Protein AF-A0A6N6Q6M9-F1 (afdb_monomer_lite)

Structure (mmCIF, N/CA/C/O backbone):
data_AF-A0A6N6Q6M9-F1
#
_entry.id   AF-A0A6N6Q6M9-F1
#
loop_
_atom_site.group_PDB
_atom_site.id
_atom_site.type_symbol
_atom_site.label_atom_id
_atom_site.label_alt_id
_atom_site.label_comp_id
_atom_site.label_asym_id
_atom_site.label_entity_id
_atom_site.label_seq_id
_atom_site.pdbx_PDB_ins_code
_atom_site.Cartn_x
_atom_site.Cartn_y
_atom_site.Cartn_z
_atom_site.occupancy
_atom_site.B_iso_or_equiv
_atom_site.auth_seq_id
_atom_site.auth_comp_id
_atom_site.auth_asym_id
_atom_site.auth_atom_id
_atom_site.pdbx_PDB_model_num
ATOM 1 N N . MET A 1 1 ? 82.615 -18.420 -26.745 1.00 41.25 1 MET A N 1
ATOM 2 C CA . MET A 1 1 ? 82.753 -16.991 -26.388 1.00 41.25 1 MET A CA 1
ATOM 3 C C . MET A 1 1 ? 81.428 -16.300 -26.698 1.00 41.25 1 MET A C 1
ATOM 5 O O . MET A 1 1 ? 80.968 -16.423 -27.819 1.00 41.25 1 MET A O 1
ATOM 9 N N . ARG A 1 2 ? 80.849 -15.616 -25.698 1.00 42.25 2 ARG A N 1
ATOM 10 C CA . ARG A 1 2 ? 79.727 -14.649 -25.754 1.00 42.25 2 ARG A CA 1
ATOM 11 C C . ARG A 1 2 ? 78.291 -15.149 -26.017 1.00 42.25 2 ARG A C 1
ATOM 13 O O . ARG A 1 2 ? 77.778 -15.148 -27.124 1.00 42.25 2 ARG A O 1
ATOM 20 N N . SER A 1 3 ? 77.656 -15.437 -24.880 1.00 43.91 3 SER A N 1
ATOM 21 C CA . SER A 1 3 ? 76.242 -15.242 -24.524 1.00 43.91 3 SER A CA 1
ATOM 22 C C . SER A 1 3 ? 75.628 -13.922 -25.024 1.00 43.91 3 SER A C 1
ATOM 24 O O . SER A 1 3 ? 76.350 -12.921 -25.077 1.00 43.91 3 SER A O 1
ATOM 26 N N . ARG A 1 4 ? 74.305 -13.915 -25.283 1.00 49.94 4 ARG A N 1
ATOM 27 C CA . ARG A 1 4 ? 73.362 -12.807 -24.987 1.00 49.94 4 ARG A CA 1
ATOM 28 C C . ARG A 1 4 ? 71.898 -13.186 -25.287 1.00 49.94 4 ARG A C 1
ATOM 30 O O . ARG A 1 4 ? 71.516 -13.350 -26.437 1.00 49.94 4 ARG A O 1
ATOM 37 N N . ILE A 1 5 ? 71.097 -13.275 -24.225 1.00 52.53 5 ILE A N 1
ATOM 38 C CA . ILE A 1 5 ? 69.622 -13.215 -24.223 1.00 52.53 5 ILE A CA 1
ATOM 39 C C . ILE A 1 5 ? 69.202 -11.758 -24.514 1.00 52.53 5 ILE A C 1
ATOM 41 O O . ILE A 1 5 ? 69.891 -10.844 -24.049 1.00 52.53 5 ILE A O 1
ATOM 45 N N . PRO A 1 6 ? 68.102 -11.513 -25.249 1.00 48.62 6 PRO A N 1
ATOM 46 C CA . PRO A 1 6 ? 67.066 -10.613 -24.720 1.00 48.62 6 PRO A CA 1
ATOM 47 C C . PRO A 1 6 ? 65.648 -11.129 -25.050 1.00 48.62 6 PRO A C 1
ATOM 49 O O . PRO A 1 6 ? 65.366 -11.563 -26.158 1.00 48.62 6 PRO A O 1
ATOM 52 N N . LEU A 1 7 ? 64.783 -11.299 -24.056 1.00 46.31 7 LEU A N 1
ATOM 53 C CA . LEU A 1 7 ? 63.917 -10.287 -23.432 1.00 46.31 7 LEU A CA 1
ATOM 54 C C . LEU A 1 7 ? 62.490 -10.428 -23.985 1.00 46.31 7 LEU A C 1
ATOM 56 O O . LEU A 1 7 ? 62.177 -10.050 -25.109 1.00 46.31 7 LEU A O 1
ATOM 60 N N . VAL A 1 8 ? 61.646 -11.026 -23.150 1.00 45.88 8 VAL A N 1
ATOM 61 C CA . VAL A 1 8 ? 60.196 -11.132 -23.301 1.00 45.88 8 VAL A CA 1
ATOM 62 C C . VAL A 1 8 ? 59.601 -9.722 -23.300 1.00 45.88 8 VAL A C 1
ATOM 64 O O . VAL A 1 8 ? 59.761 -8.990 -22.325 1.00 45.88 8 VAL A O 1
ATOM 67 N N . ALA A 1 9 ? 58.907 -9.346 -24.374 1.00 43.38 9 ALA A N 1
ATOM 68 C CA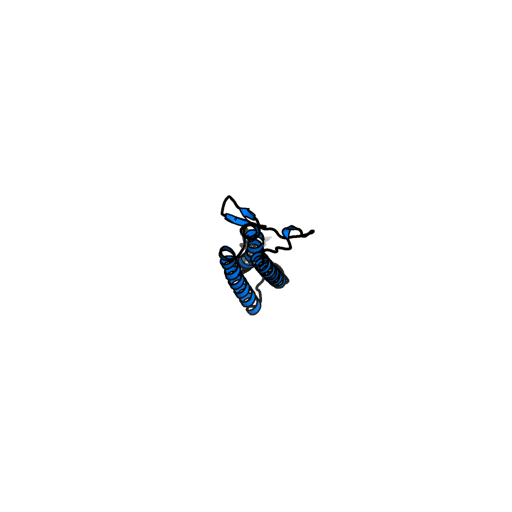 . ALA A 1 9 ? 58.038 -8.176 -24.389 1.00 43.38 9 ALA A CA 1
ATOM 69 C C . ALA A 1 9 ? 56.622 -8.627 -24.018 1.00 43.38 9 ALA A C 1
ATOM 71 O O . ALA A 1 9 ? 55.939 -9.317 -24.773 1.00 43.38 9 ALA A O 1
ATOM 72 N N . ILE A 1 10 ? 56.233 -8.277 -22.798 1.00 49.97 10 ILE A N 1
ATOM 73 C CA . ILE A 1 10 ? 54.924 -8.523 -22.204 1.00 49.97 10 ILE A CA 1
ATOM 74 C C . ILE A 1 10 ? 53.876 -7.735 -22.997 1.00 49.97 10 ILE A C 1
ATOM 76 O O . ILE A 1 10 ? 53.978 -6.517 -23.135 1.00 49.97 10 ILE A O 1
ATOM 80 N N . ALA A 1 11 ? 52.862 -8.434 -23.505 1.00 46.75 11 ALA A N 1
ATOM 81 C CA . ALA A 1 11 ? 51.667 -7.814 -24.054 1.00 46.75 11 ALA A CA 1
ATOM 82 C C . ALA A 1 11 ? 50.940 -7.055 -22.932 1.00 46.75 11 ALA A C 1
ATOM 84 O O . ALA A 1 11 ? 50.414 -7.660 -21.997 1.00 46.75 11 ALA A O 1
ATOM 85 N N . VAL A 1 12 ? 50.917 -5.724 -23.012 1.00 51.03 12 VAL A N 1
ATOM 86 C CA . VAL A 1 12 ? 50.073 -4.888 -22.155 1.00 51.03 12 VAL A CA 1
ATOM 87 C C . VAL A 1 12 ? 48.644 -5.013 -22.673 1.00 51.03 12 VAL A C 1
ATOM 89 O O . VAL A 1 12 ? 48.222 -4.294 -23.574 1.00 51.03 12 VAL A O 1
ATOM 92 N N . MET A 1 13 ? 47.902 -5.973 -22.128 1.00 47.97 13 MET A N 1
ATOM 93 C CA . MET A 1 13 ? 46.455 -6.036 -22.282 1.00 47.97 13 MET A CA 1
ATOM 94 C C . MET A 1 13 ? 45.871 -4.902 -21.437 1.00 47.97 13 MET A C 1
ATOM 96 O O . MET A 1 13 ? 45.915 -4.954 -20.209 1.00 47.97 13 MET A O 1
ATOM 100 N N . SER A 1 14 ? 45.418 -3.829 -22.090 1.00 50.06 14 SER A N 1
ATOM 101 C CA . SER A 1 14 ? 44.799 -2.677 -21.435 1.00 50.06 14 SER A CA 1
ATOM 102 C C . SER A 1 14 ? 43.642 -3.131 -20.544 1.00 50.06 14 SER A C 1
ATOM 104 O O . SER A 1 14 ? 42.581 -3.539 -21.011 1.00 50.06 14 SER A O 1
ATOM 106 N N . LEU A 1 15 ? 43.881 -3.064 -19.238 1.00 52.56 15 LEU A N 1
ATOM 107 C CA . LEU A 1 15 ? 42.939 -3.379 -18.180 1.00 52.56 15 LEU A CA 1
ATOM 108 C C . LEU A 1 15 ? 41.897 -2.252 -18.104 1.00 52.56 15 LEU A C 1
ATOM 110 O O . LEU A 1 15 ? 42.107 -1.259 -17.415 1.00 52.56 15 LEU A O 1
ATOM 114 N N . HIS A 1 16 ? 40.790 -2.371 -18.838 1.00 50.50 16 HIS A N 1
ATOM 115 C CA . HIS A 1 16 ? 39.676 -1.414 -18.755 1.00 50.50 16 HIS A CA 1
ATOM 116 C C . HIS A 1 16 ? 38.410 -2.016 -18.134 1.00 50.50 16 HIS A C 1
ATOM 118 O O . HIS A 1 16 ? 37.307 -1.642 -18.507 1.00 50.50 16 HIS A O 1
ATOM 124 N N . TRP A 1 17 ? 38.550 -2.953 -17.191 1.00 55.53 17 TRP A N 1
ATOM 125 C CA . TRP A 1 17 ? 37.419 -3.585 -16.496 1.00 55.53 17 TRP A CA 1
ATOM 126 C C . TRP A 1 17 ? 37.747 -3.882 -15.029 1.00 55.53 17 TRP A C 1
ATOM 128 O O . TRP A 1 17 ? 37.759 -5.029 -14.597 1.00 55.53 17 TRP A O 1
ATOM 138 N N . MET A 1 18 ? 38.051 -2.854 -14.233 1.00 48.94 18 MET A N 1
ATOM 139 C CA . MET A 1 18 ? 38.221 -3.056 -12.785 1.00 48.94 18 MET A CA 1
ATOM 140 C C . MET A 1 18 ? 37.835 -1.842 -11.933 1.00 48.94 18 MET A C 1
ATOM 142 O O . MET A 1 18 ? 38.476 -1.547 -10.933 1.00 48.94 18 MET A O 1
ATOM 146 N N . ALA A 1 19 ? 36.761 -1.144 -12.312 1.00 50.47 19 ALA A N 1
ATOM 147 C CA . ALA A 1 19 ? 36.198 -0.047 -11.514 1.00 50.47 19 ALA A CA 1
ATOM 148 C C . ALA A 1 19 ? 34.717 -0.245 -11.134 1.00 50.47 19 ALA A C 1
ATOM 150 O O . ALA A 1 19 ? 34.092 0.686 -10.649 1.00 50.47 19 ALA A O 1
ATOM 151 N N . ALA A 1 20 ? 34.143 -1.437 -11.337 1.00 51.91 20 ALA A N 1
ATOM 152 C CA . ALA A 1 20 ? 32.758 -1.727 -10.938 1.00 51.91 20 ALA A CA 1
ATOM 153 C C . ALA A 1 20 ? 32.645 -2.486 -9.600 1.00 51.91 20 ALA A C 1
ATOM 155 O O . ALA A 1 20 ? 31.564 -2.572 -9.036 1.00 51.91 20 ALA A O 1
ATOM 156 N N . ALA A 1 21 ? 33.749 -3.025 -9.068 1.00 53.69 21 ALA A N 1
ATOM 157 C CA . ALA A 1 21 ? 33.738 -3.861 -7.860 1.00 53.69 21 ALA A CA 1
ATOM 158 C C . ALA A 1 21 ? 33.939 -3.084 -6.539 1.00 53.69 21 ALA A C 1
ATOM 160 O O . ALA A 1 21 ? 34.029 -3.702 -5.483 1.00 53.69 21 ALA A O 1
ATOM 161 N N . LEU A 1 22 ? 34.044 -1.748 -6.586 1.00 58.03 22 LEU A N 1
ATOM 162 C CA . LEU A 1 22 ? 34.268 -0.890 -5.408 1.00 58.03 22 LEU A CA 1
ATOM 163 C C . LEU A 1 22 ? 33.130 0.105 -5.134 1.00 58.03 22 LEU A C 1
ATOM 165 O O . LEU A 1 22 ? 33.184 0.835 -4.146 1.00 58.03 22 LEU A O 1
ATOM 169 N N . SER A 1 23 ? 32.093 0.133 -5.969 1.00 59.59 23 SER A N 1
ATOM 170 C CA . SER A 1 23 ? 30.886 0.909 -5.696 1.00 59.59 23 SER A CA 1
ATOM 171 C C . SER A 1 23 ? 29.930 0.032 -4.891 1.00 59.59 23 SER A C 1
ATOM 173 O O . SER A 1 23 ? 29.469 -0.985 -5.398 1.00 59.59 23 SER A O 1
ATOM 175 N N . ASN A 1 24 ? 29.601 0.417 -3.655 1.00 64.06 24 ASN A N 1
ATOM 176 C CA . ASN A 1 24 ? 28.527 -0.206 -2.861 1.00 64.06 24 ASN A CA 1
ATOM 177 C C . ASN A 1 24 ? 27.128 0.191 -3.390 1.00 64.06 24 ASN A C 1
ATOM 179 O O . ASN A 1 24 ? 26.200 0.419 -2.619 1.00 64.06 24 ASN A O 1
ATOM 183 N N . GLU A 1 25 ? 27.012 0.366 -4.706 1.00 62.78 25 GLU A N 1
ATOM 184 C CA . GLU A 1 25 ? 25.765 0.691 -5.383 1.00 62.78 25 GLU A CA 1
ATOM 185 C C . GLU A 1 25 ? 24.984 -0.617 -5.548 1.00 62.78 25 GLU A C 1
ATOM 187 O O . GLU A 1 25 ? 25.545 -1.594 -6.061 1.00 62.78 25 GLU A O 1
ATOM 192 N N . PRO A 1 26 ? 23.716 -0.680 -5.110 1.00 64.88 26 PRO A N 1
ATOM 193 C CA . PRO A 1 26 ? 22.896 -1.851 -5.362 1.00 64.88 26 PRO A CA 1
ATOM 194 C C . PRO A 1 26 ? 22.817 -2.097 -6.872 1.00 64.88 26 PRO A C 1
ATOM 196 O O . PRO A 1 26 ? 22.719 -1.163 -7.672 1.00 64.88 26 PRO A O 1
ATOM 199 N N . ALA A 1 27 ? 22.885 -3.368 -7.272 1.00 70.81 27 ALA A N 1
ATOM 200 C CA . ALA A 1 27 ? 22.699 -3.730 -8.667 1.00 70.81 27 ALA A CA 1
ATOM 201 C C . ALA A 1 27 ? 21.349 -3.181 -9.153 1.00 70.81 27 ALA A C 1
ATOM 203 O O . ALA A 1 27 ? 20.332 -3.326 -8.471 1.00 70.81 27 ALA A O 1
ATOM 204 N N . ARG A 1 28 ? 21.342 -2.544 -10.331 1.00 78.06 28 ARG A N 1
ATOM 205 C CA . ARG A 1 28 ? 20.100 -2.083 -10.960 1.00 78.06 28 ARG A CA 1
ATOM 206 C C . ARG A 1 28 ? 19.143 -3.269 -11.096 1.00 78.06 28 ARG A C 1
ATOM 208 O O . ARG A 1 28 ? 19.568 -4.336 -11.543 1.00 78.06 28 ARG A O 1
ATOM 215 N N . GLY A 1 29 ? 17.873 -3.069 -10.747 1.00 83.88 29 GLY A N 1
ATOM 216 C CA . GLY A 1 29 ? 16.860 -4.104 -10.894 1.00 83.88 29 GLY A CA 1
ATOM 217 C C . GLY A 1 29 ? 16.649 -4.531 -12.349 1.00 83.88 29 GLY A C 1
ATOM 218 O O . GLY A 1 29 ? 17.056 -3.874 -13.313 1.00 83.88 29 GLY A O 1
ATOM 219 N N . LEU A 1 30 ? 15.998 -5.675 -12.497 1.00 87.56 30 LEU A N 1
ATOM 220 C CA . LEU A 1 30 ? 15.524 -6.219 -13.754 1.00 87.56 30 LEU A CA 1
ATOM 221 C C . LEU A 1 30 ? 14.559 -5.233 -14.424 1.00 87.56 30 LEU A C 1
ATOM 223 O O . LEU A 1 30 ? 13.627 -4.714 -13.809 1.00 87.56 30 LEU A O 1
ATOM 227 N N . GLY A 1 31 ? 14.749 -5.016 -15.725 1.00 91.50 31 GLY A N 1
ATOM 228 C CA . GLY A 1 31 ? 13.767 -4.300 -16.533 1.00 91.50 31 GLY A CA 1
ATOM 229 C C . GLY A 1 31 ? 12.459 -5.089 -16.614 1.00 91.50 31 GLY A C 1
ATOM 230 O O . GLY A 1 31 ? 12.473 -6.295 -16.865 1.00 91.50 31 GLY A O 1
ATOM 231 N N . ILE A 1 32 ? 11.329 -4.405 -16.432 1.00 95.75 32 ILE A N 1
ATOM 232 C CA . ILE A 1 32 ? 9.990 -4.987 -16.588 1.00 95.75 32 ILE A CA 1
ATOM 233 C C . ILE A 1 32 ? 9.361 -4.555 -17.922 1.00 95.75 32 ILE A C 1
ATOM 235 O O . ILE A 1 32 ? 9.715 -3.492 -18.443 1.00 95.75 32 ILE A O 1
ATOM 239 N N . PRO A 1 33 ? 8.418 -5.335 -18.480 1.00 96.50 33 PRO A N 1
ATOM 240 C CA . PRO A 1 33 ? 7.661 -4.936 -19.664 1.00 96.50 33 PRO A CA 1
ATOM 241 C C . PRO A 1 33 ? 6.974 -3.569 -19.498 1.00 96.50 33 PRO A C 1
ATOM 243 O O . PRO A 1 33 ? 6.480 -3.234 -18.419 1.00 96.50 33 PRO A O 1
ATOM 246 N N . ALA A 1 34 ? 6.945 -2.768 -20.567 1.00 96.94 34 ALA A N 1
ATOM 247 C CA . ALA A 1 34 ? 6.429 -1.395 -20.525 1.00 96.94 34 ALA A CA 1
ATOM 248 C C . ALA A 1 34 ? 4.925 -1.325 -20.202 1.00 96.94 34 ALA A C 1
ATOM 250 O O . ALA A 1 34 ? 4.481 -0.423 -19.497 1.00 96.94 34 ALA A O 1
ATOM 251 N N . ASP A 1 35 ? 4.153 -2.298 -20.681 1.00 97.94 35 ASP A N 1
ATOM 252 C CA . ASP A 1 35 ? 2.738 -2.476 -20.360 1.00 97.94 35 ASP A CA 1
ATOM 253 C C . ASP A 1 35 ? 2.530 -2.786 -18.871 1.00 97.94 35 ASP A C 1
ATOM 255 O O . ASP A 1 35 ? 1.695 -2.157 -18.224 1.00 97.94 35 ASP A O 1
ATOM 259 N N . ALA A 1 36 ? 3.341 -3.683 -18.303 1.00 97.94 36 ALA A N 1
ATOM 260 C CA . ALA A 1 36 ? 3.304 -4.005 -16.881 1.00 97.94 36 ALA A CA 1
ATOM 261 C C . ALA A 1 36 ? 3.671 -2.794 -16.011 1.00 97.94 36 ALA A C 1
ATOM 263 O O . ALA A 1 36 ? 3.026 -2.547 -14.993 1.00 97.94 36 ALA A O 1
ATOM 264 N N . ARG A 1 37 ? 4.673 -2.007 -16.422 1.00 98.06 37 ARG A N 1
ATOM 265 C CA . ARG A 1 37 ? 5.019 -0.752 -15.745 1.00 98.06 37 ARG A CA 1
ATOM 266 C C . ARG A 1 37 ? 3.846 0.223 -15.747 1.00 98.06 37 ARG A C 1
ATOM 268 O O . ARG A 1 37 ? 3.437 0.672 -14.680 1.00 98.06 37 ARG A O 1
ATOM 275 N N . ALA A 1 38 ? 3.281 0.498 -16.922 1.00 98.44 38 ALA A N 1
ATOM 276 C CA . ALA A 1 38 ? 2.163 1.426 -17.063 1.00 98.44 38 ALA A CA 1
ATOM 277 C C . ALA A 1 38 ? 0.936 0.979 -16.246 1.00 98.44 38 ALA A C 1
ATOM 279 O O . ALA A 1 38 ? 0.275 1.800 -15.608 1.00 98.44 38 ALA A O 1
ATOM 280 N N . GLU A 1 39 ? 0.648 -0.325 -16.219 1.00 98.56 39 GLU A N 1
ATOM 281 C CA . GLU A 1 39 ? -0.415 -0.912 -15.399 1.00 98.56 39 GLU A CA 1
ATOM 282 C C . GLU A 1 39 ? -0.196 -0.650 -13.900 1.00 98.56 39 GLU A C 1
ATOM 284 O O . GLU A 1 39 ? -1.111 -0.177 -13.214 1.00 98.56 39 GLU A O 1
ATOM 289 N N . LEU A 1 40 ? 1.005 -0.950 -13.393 1.00 98.75 40 LEU A N 1
ATOM 290 C CA . LEU A 1 40 ? 1.354 -0.799 -11.980 1.00 98.75 40 LEU A CA 1
ATOM 291 C C . LEU A 1 40 ? 1.368 0.672 -11.550 1.00 98.75 40 LEU A C 1
ATOM 293 O O . LEU A 1 40 ? 0.818 0.999 -10.499 1.00 98.75 40 LEU A O 1
ATOM 297 N N . GLU A 1 41 ? 1.924 1.564 -12.371 1.00 98.69 41 GLU A N 1
ATOM 298 C CA . GLU A 1 41 ? 1.927 3.012 -12.129 1.00 98.69 41 GLU A CA 1
ATOM 299 C C . GLU A 1 41 ? 0.499 3.564 -12.071 1.00 98.69 41 GLU A C 1
ATOM 301 O O . GLU A 1 41 ? 0.121 4.234 -11.105 1.00 98.69 41 GLU A O 1
ATOM 306 N N . ALA A 1 42 ? -0.344 3.208 -13.044 1.00 98.69 42 ALA A N 1
ATOM 307 C CA . ALA A 1 42 ? -1.751 3.593 -13.031 1.00 98.69 42 ALA A CA 1
ATOM 308 C C . ALA A 1 42 ? -2.480 3.036 -11.796 1.00 98.69 42 ALA A C 1
ATOM 310 O O . ALA A 1 42 ? -3.319 3.717 -11.204 1.00 98.69 42 ALA A O 1
ATOM 311 N N . GLY A 1 43 ? -2.172 1.802 -11.388 1.00 98.75 43 GLY A N 1
ATOM 312 C CA . GLY A 1 43 ? -2.703 1.187 -10.174 1.00 98.75 43 GLY A CA 1
ATOM 313 C C . GLY A 1 43 ? -2.305 1.930 -8.900 1.00 98.75 43 GLY A C 1
ATOM 314 O O . GLY A 1 43 ? -3.172 2.223 -8.075 1.00 98.75 43 GLY A O 1
ATOM 315 N N . ALA A 1 44 ? -1.029 2.291 -8.767 1.00 98.69 44 ALA A N 1
ATOM 316 C CA . ALA A 1 44 ? -0.509 3.039 -7.627 1.00 98.69 44 ALA A CA 1
ATOM 317 C C . ALA A 1 44 ? -1.142 4.438 -7.518 1.00 98.69 44 ALA A C 1
ATOM 319 O O . ALA A 1 44 ? -1.527 4.849 -6.423 1.00 98.69 44 ALA A O 1
ATOM 320 N N . VAL A 1 45 ? -1.333 5.139 -8.642 1.00 98.62 45 VAL A N 1
ATOM 321 C CA . VAL A 1 45 ? -2.006 6.453 -8.680 1.00 98.62 45 VAL A CA 1
ATOM 322 C C . VAL A 1 45 ? -3.479 6.349 -8.272 1.00 98.62 45 VAL A C 1
ATOM 324 O O . VAL A 1 45 ? -3.968 7.146 -7.464 1.00 98.62 45 VAL A O 1
ATOM 327 N N . ARG A 1 46 ? -4.206 5.347 -8.789 1.00 98.62 46 ARG A N 1
ATOM 328 C CA . ARG A 1 46 ? -5.603 5.107 -8.386 1.00 98.62 46 ARG A CA 1
ATOM 329 C C . ARG A 1 46 ? -5.710 4.808 -6.891 1.00 98.62 46 ARG A C 1
ATOM 331 O O . ARG A 1 46 ? -6.590 5.343 -6.224 1.00 98.62 46 ARG A O 1
ATOM 338 N N . LEU A 1 47 ? -4.813 3.981 -6.359 1.00 98.62 47 LEU A N 1
ATOM 339 C CA . LEU A 1 47 ? -4.816 3.620 -4.945 1.00 98.62 47 LEU A CA 1
ATOM 340 C C . LEU A 1 47 ? -4.491 4.819 -4.044 1.00 98.62 47 LEU A C 1
ATOM 342 O O . LEU A 1 47 ? -5.141 4.991 -3.017 1.00 98.62 47 LEU A O 1
ATOM 346 N N . GLU A 1 48 ? -3.560 5.686 -4.444 1.00 98.00 48 GLU A N 1
ATOM 347 C CA . GLU A 1 48 ? -3.275 6.932 -3.719 1.00 98.00 48 GLU A CA 1
ATOM 348 C C . GLU A 1 48 ? -4.516 7.839 -3.641 1.00 98.00 48 GLU A C 1
ATOM 350 O O . GLU A 1 48 ? -4.830 8.408 -2.591 1.00 98.00 48 GLU A O 1
ATOM 355 N N . THR A 1 49 ? -5.282 7.909 -4.735 1.00 97.81 49 THR A N 1
ATOM 356 C CA . THR A 1 49 ? -6.551 8.655 -4.787 1.00 97.81 49 THR A CA 1
ATOM 357 C C . THR A 1 49 ? -7.577 8.077 -3.807 1.00 97.81 49 THR A C 1
ATOM 359 O O . THR A 1 49 ? -8.217 8.821 -3.058 1.00 97.81 49 THR A O 1
ATOM 362 N N . GLU A 1 50 ? -7.701 6.749 -3.758 1.00 97.25 50 GLU A N 1
ATOM 363 C CA . GLU A 1 50 ? -8.577 6.048 -2.814 1.00 97.25 50 GLU A CA 1
ATOM 364 C C . GLU A 1 50 ? -8.175 6.297 -1.355 1.00 97.25 50 GLU A C 1
ATOM 366 O O . GLU A 1 50 ? -9.019 6.685 -0.544 1.00 97.25 50 GLU A O 1
ATOM 371 N N . ILE A 1 51 ? -6.885 6.141 -1.033 1.00 97.25 51 ILE A N 1
ATOM 372 C CA . ILE A 1 51 ? -6.312 6.392 0.299 1.00 97.25 51 ILE A CA 1
ATOM 373 C C . ILE A 1 51 ? -6.594 7.830 0.739 1.00 97.25 51 ILE A C 1
ATOM 375 O O . ILE A 1 51 ? -7.051 8.058 1.862 1.00 97.25 51 ILE A O 1
ATOM 379 N N . SER A 1 52 ? -6.385 8.799 -0.152 1.00 95.88 52 SER A N 1
ATOM 380 C CA . SER A 1 52 ? -6.675 10.212 0.110 1.00 95.88 52 SER A CA 1
ATOM 381 C C . SER A 1 52 ? -8.168 10.474 0.355 1.00 95.88 52 SER A C 1
ATOM 383 O O . SER A 1 52 ? -8.540 11.331 1.160 1.00 95.88 52 SER A O 1
ATOM 385 N N . GLY A 1 53 ? -9.053 9.717 -0.296 1.00 95.94 53 GLY A N 1
ATOM 386 C CA . GLY A 1 53 ? -10.500 9.788 -0.084 1.00 95.94 53 GLY A CA 1
ATOM 387 C C . GLY A 1 53 ? -10.979 9.198 1.249 1.00 95.94 53 GLY A C 1
ATOM 388 O O . GLY A 1 53 ? -12.002 9.642 1.783 1.00 95.94 53 GLY A O 1
ATOM 389 N N . LEU A 1 54 ? -10.256 8.228 1.819 1.00 95.00 54 LEU A N 1
ATOM 390 C CA . LEU A 1 54 ? -10.643 7.573 3.076 1.00 95.00 54 LEU A CA 1
ATOM 391 C C . LEU A 1 54 ? -10.668 8.538 4.262 1.00 95.00 54 LEU A C 1
ATOM 393 O O . LEU A 1 54 ? -11.560 8.424 5.097 1.00 95.00 54 LEU A O 1
ATOM 397 N N . GLY A 1 55 ? -9.785 9.541 4.293 1.00 89.56 55 GLY A N 1
ATOM 398 C CA . GLY A 1 55 ? -9.751 10.555 5.357 1.00 89.56 55 GLY A CA 1
ATOM 399 C C . GLY A 1 55 ? -11.070 11.315 5.556 1.00 89.56 55 GLY A C 1
ATOM 400 O O . GLY A 1 55 ? -11.316 11.839 6.636 1.00 89.56 55 GLY A O 1
ATOM 401 N N . ARG A 1 56 ? -11.932 11.354 4.531 1.00 90.12 56 ARG A N 1
ATOM 402 C CA . ARG A 1 56 ? -13.240 12.030 4.561 1.00 90.12 56 ARG A CA 1
ATOM 403 C C . ARG A 1 56 ? -14.421 11.091 4.806 1.00 90.12 56 ARG A C 1
ATOM 405 O O . ARG A 1 56 ? -15.515 11.570 5.077 1.00 90.12 56 ARG A O 1
ATOM 412 N N . THR A 1 57 ? -14.233 9.784 4.631 1.00 90.69 57 THR A N 1
ATOM 413 C CA . THR A 1 57 ? -15.341 8.813 4.538 1.00 90.69 57 THR A CA 1
ATOM 414 C C . THR A 1 57 ? -15.258 7.686 5.560 1.00 90.69 57 THR A C 1
ATOM 416 O O . THR A 1 57 ? -16.289 7.128 5.923 1.00 90.69 57 THR A O 1
ATOM 419 N N . ALA A 1 58 ? -14.060 7.345 6.034 1.00 93.62 58 ALA A N 1
ATOM 420 C CA . ALA A 1 58 ? -13.851 6.252 6.969 1.00 93.62 58 ALA A CA 1
ATOM 421 C C . ALA A 1 58 ? -14.029 6.706 8.427 1.00 93.62 58 ALA A C 1
ATOM 423 O O . ALA A 1 58 ? -13.748 7.849 8.789 1.00 93.62 58 ALA A O 1
ATOM 424 N N . SER A 1 59 ? -14.471 5.781 9.282 1.00 94.25 59 SER A N 1
ATOM 425 C CA . SER A 1 59 ? -14.595 6.026 10.723 1.00 94.25 59 SER A CA 1
ATOM 426 C C . SER A 1 59 ? -13.222 6.244 11.386 1.00 94.25 59 SER A C 1
ATOM 428 O O . SER A 1 59 ? -12.220 5.731 10.876 1.00 94.25 59 SER A O 1
ATOM 430 N N . PRO A 1 60 ? -13.140 6.898 12.562 1.00 94.19 60 PRO A N 1
ATOM 431 C CA . PRO A 1 60 ? -11.878 7.039 13.294 1.00 94.19 60 PRO A CA 1
ATOM 432 C C . PRO A 1 60 ? -11.171 5.703 13.579 1.00 94.19 60 PRO A C 1
ATOM 434 O O . PRO A 1 60 ? -9.954 5.608 13.438 1.00 94.19 60 PRO A O 1
ATOM 437 N N . GLY A 1 61 ? -11.927 4.649 13.912 1.00 93.75 61 GLY A N 1
ATOM 438 C CA . GLY A 1 61 ? -11.369 3.310 14.137 1.00 93.75 61 GLY A CA 1
ATOM 439 C C . GLY A 1 61 ? -10.777 2.692 12.868 1.00 93.75 61 GLY A C 1
ATOM 440 O O . GLY A 1 61 ? -9.718 2.074 12.911 1.00 93.75 61 GLY A O 1
ATOM 441 N N . SER A 1 62 ? -11.412 2.914 11.717 1.00 94.44 62 SER A N 1
ATOM 442 C CA . SER A 1 62 ? -10.885 2.490 10.415 1.00 94.44 62 SER A CA 1
ATOM 443 C C . SER A 1 62 ? -9.655 3.305 10.006 1.00 94.44 62 SER A C 1
ATOM 445 O O . SER A 1 62 ? -8.699 2.749 9.471 1.00 94.44 62 SER A O 1
ATOM 447 N N . LEU A 1 63 ? -9.634 4.610 10.292 1.00 95.25 63 LEU A N 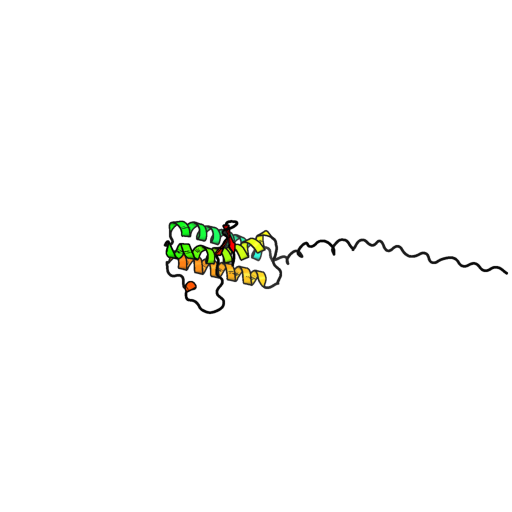1
ATOM 448 C CA . LEU A 1 63 ? -8.485 5.473 10.003 1.00 95.25 63 LEU A CA 1
ATOM 449 C C . LEU A 1 63 ? -7.239 5.084 10.806 1.00 95.25 63 LEU A C 1
ATOM 451 O O . LEU A 1 63 ? -6.130 5.223 10.292 1.00 95.25 63 LEU A O 1
ATOM 455 N N . ALA A 1 64 ? -7.400 4.524 12.009 1.00 96.12 64 ALA A N 1
ATOM 456 C CA . ALA A 1 64 ? -6.285 3.973 12.781 1.00 96.12 64 ALA A CA 1
ATOM 457 C C . ALA A 1 64 ? -5.561 2.815 12.061 1.00 96.12 64 ALA A C 1
ATOM 459 O O . ALA A 1 64 ? -4.394 2.555 12.341 1.00 96.12 64 ALA A O 1
ATOM 460 N N . LEU A 1 65 ? -6.227 2.151 11.110 1.00 97.62 65 LEU A N 1
ATOM 461 C CA . LEU A 1 65 ? -5.679 1.058 10.301 1.00 97.62 65 LEU A CA 1
ATOM 462 C C . LEU A 1 65 ? -5.217 1.512 8.908 1.00 97.62 65 LEU A C 1
ATOM 464 O O . LEU A 1 65 ? -4.748 0.698 8.116 1.00 97.62 65 LEU A O 1
ATOM 468 N N . LEU A 1 66 ? -5.309 2.806 8.587 1.00 97.12 66 LEU A N 1
ATOM 469 C CA . LEU A 1 66 ? -4.846 3.344 7.306 1.00 97.12 66 LEU A CA 1
ATOM 470 C C . LEU A 1 66 ? -3.363 3.042 6.991 1.00 97.12 66 LEU A C 1
ATOM 472 O O . LEU A 1 66 ? -3.056 2.805 5.817 1.00 97.12 66 LEU A O 1
ATOM 476 N N . PRO A 1 67 ? -2.437 2.994 7.974 1.00 98.00 67 PRO A N 1
ATOM 477 C CA . PRO A 1 67 ? -1.057 2.580 7.719 1.00 98.00 67 PRO A CA 1
ATOM 478 C C . PRO A 1 67 ? -0.937 1.184 7.084 1.00 98.00 67 PRO A C 1
ATOM 480 O O . PRO A 1 67 ? -0.079 0.989 6.226 1.00 98.00 67 PRO A O 1
ATOM 483 N N . ASP A 1 68 ? -1.841 0.252 7.411 1.00 98.31 68 ASP A N 1
ATOM 484 C CA . ASP A 1 68 ? -1.857 -1.117 6.867 1.00 98.31 68 ASP A CA 1
ATOM 485 C C . ASP A 1 68 ? -2.183 -1.160 5.358 1.00 98.31 68 ASP A C 1
ATOM 487 O O . ASP A 1 68 ? -1.891 -2.152 4.686 1.00 98.31 68 ASP A O 1
ATOM 491 N N . VAL A 1 69 ? -2.801 -0.104 4.816 1.00 98.31 69 VAL A N 1
ATOM 492 C CA . VAL A 1 69 ? -3.034 0.077 3.372 1.00 98.31 69 VAL A CA 1
ATOM 493 C C . VAL A 1 69 ? -1.853 0.802 2.734 1.00 98.31 69 VAL A C 1
ATOM 495 O O . VAL A 1 69 ? -1.355 0.394 1.684 1.00 98.31 69 VAL A O 1
ATOM 498 N N . ARG A 1 70 ? -1.370 1.865 3.389 1.00 98.31 70 ARG A N 1
ATOM 499 C CA . ARG A 1 70 ? -0.267 2.695 2.888 1.00 98.31 70 ARG A CA 1
ATOM 500 C C . ARG A 1 70 ? 1.043 1.926 2.752 1.00 98.31 70 ARG A C 1
ATOM 502 O O . ARG A 1 70 ? 1.793 2.209 1.829 1.00 98.31 70 ARG A O 1
ATOM 509 N N . VAL A 1 71 ? 1.318 0.951 3.619 1.00 98.38 71 VAL A N 1
ATOM 510 C CA . VAL A 1 71 ? 2.539 0.136 3.512 1.00 98.38 71 VAL A CA 1
ATOM 511 C C . VAL A 1 71 ? 2.555 -0.709 2.232 1.00 98.38 71 VAL A C 1
ATOM 513 O O . VAL A 1 71 ? 3.583 -0.801 1.566 1.00 98.38 71 VAL A O 1
ATOM 516 N N . LEU A 1 72 ? 1.401 -1.259 1.839 1.00 98.56 72 LEU A N 1
ATOM 517 C CA . LEU A 1 72 ? 1.256 -2.058 0.620 1.00 98.56 72 LEU A CA 1
ATOM 518 C C . LEU A 1 72 ? 1.408 -1.186 -0.630 1.00 98.56 72 LEU A C 1
ATOM 520 O O . LEU A 1 72 ? 2.094 -1.571 -1.573 1.00 98.56 72 LEU A O 1
ATOM 524 N N . HIS A 1 73 ? 0.804 0.007 -0.615 1.00 98.56 73 HIS A N 1
ATOM 525 C CA . HIS A 1 73 ? 0.997 1.006 -1.669 1.00 98.56 73 HIS A CA 1
ATOM 526 C C . HIS A 1 73 ? 2.465 1.421 -1.782 1.00 98.56 73 HIS A C 1
ATOM 528 O O . HIS A 1 73 ? 3.030 1.362 -2.872 1.00 98.56 73 HIS A O 1
ATOM 534 N N . ARG A 1 74 ? 3.100 1.768 -0.655 1.00 97.50 74 ARG A N 1
ATOM 535 C CA . ARG A 1 74 ? 4.500 2.197 -0.606 1.00 97.50 74 ARG A CA 1
ATOM 536 C C . ARG A 1 74 ? 5.4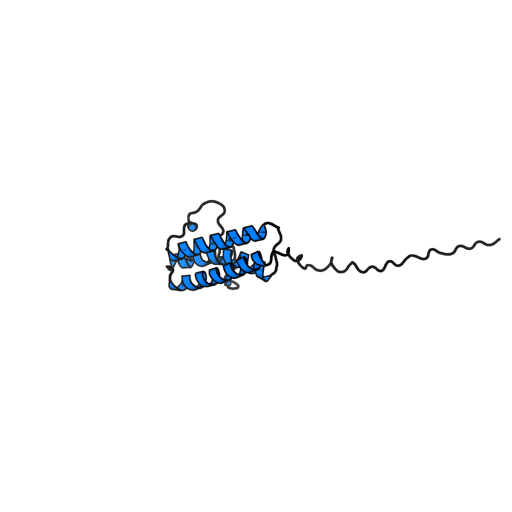36 1.136 -1.169 1.00 97.50 74 ARG A C 1
ATOM 538 O O . ARG A 1 74 ? 6.326 1.492 -1.927 1.00 97.50 74 ARG A O 1
ATOM 545 N N . ALA A 1 75 ? 5.225 -0.141 -0.848 1.00 97.62 75 ALA A N 1
ATOM 546 C CA . ALA A 1 75 ? 6.036 -1.231 -1.390 1.00 97.62 75 ALA A CA 1
ATOM 547 C C . ALA A 1 75 ? 6.047 -1.233 -2.931 1.00 97.62 75 ALA A C 1
ATOM 549 O O . ALA A 1 75 ? 7.102 -1.368 -3.545 1.00 97.62 75 ALA A O 1
ATOM 550 N N . VAL A 1 76 ? 4.888 -1.009 -3.559 1.00 98.19 76 VAL A N 1
ATOM 551 C CA . VAL A 1 76 ? 4.767 -0.938 -5.024 1.00 98.19 76 VAL A CA 1
ATOM 552 C C . VAL A 1 76 ? 5.312 0.383 -5.573 1.00 98.19 76 VAL A C 1
ATOM 554 O O . VAL A 1 76 ? 6.017 0.394 -6.578 1.00 98.19 76 VAL A O 1
ATOM 557 N N . ALA A 1 77 ? 5.026 1.504 -4.912 1.00 97.56 77 ALA A N 1
ATOM 558 C CA . ALA A 1 77 ? 5.494 2.815 -5.348 1.00 97.56 77 ALA A CA 1
ATOM 559 C C . ALA A 1 77 ? 7.028 2.928 -5.300 1.00 97.56 77 ALA A C 1
ATOM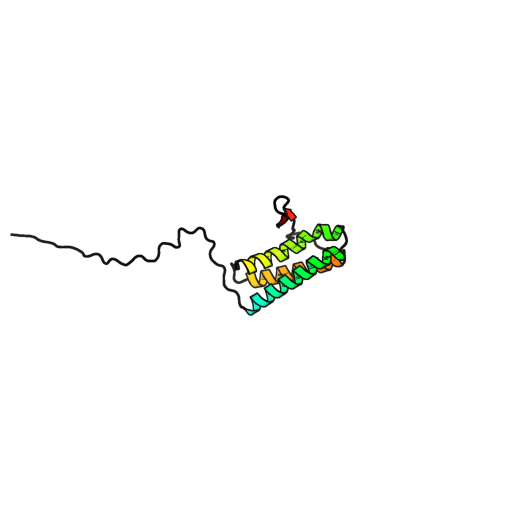 561 O O . ALA A 1 77 ? 7.631 3.451 -6.233 1.00 97.56 77 ALA A O 1
ATOM 562 N N . SER A 1 78 ? 7.664 2.405 -4.248 1.00 95.56 78 SER A N 1
ATOM 563 C CA . SER A 1 78 ? 9.120 2.423 -4.091 1.00 95.56 78 SER A CA 1
ATOM 564 C C . SER A 1 78 ? 9.822 1.588 -5.159 1.00 95.56 78 SER A C 1
ATOM 566 O O . SER A 1 78 ? 10.739 2.096 -5.799 1.00 95.56 78 SER A O 1
ATOM 568 N N . VAL A 1 79 ? 9.360 0.358 -5.424 1.00 95.31 79 VAL A N 1
ATOM 569 C CA . VAL A 1 79 ? 10.004 -0.496 -6.437 1.00 95.31 79 VAL A CA 1
ATOM 570 C C . VAL A 1 79 ? 9.883 0.092 -7.850 1.00 95.31 79 VAL A C 1
ATOM 572 O O . VAL A 1 79 ? 10.821 -0.003 -8.639 1.00 95.31 79 VAL A O 1
ATOM 575 N N . LEU A 1 80 ? 8.761 0.759 -8.156 1.00 96.56 80 LEU A N 1
ATOM 576 C CA . LEU A 1 80 ? 8.567 1.476 -9.420 1.00 96.56 80 LEU A CA 1
ATOM 577 C C . LEU A 1 80 ? 9.479 2.700 -9.542 1.00 96.56 80 LEU A C 1
ATOM 579 O O . LEU A 1 80 ? 10.032 2.924 -10.617 1.00 96.56 80 LEU A O 1
ATOM 583 N N . ALA A 1 81 ? 9.611 3.481 -8.465 1.00 95.50 81 ALA A N 1
ATOM 584 C CA . ALA A 1 81 ? 10.365 4.7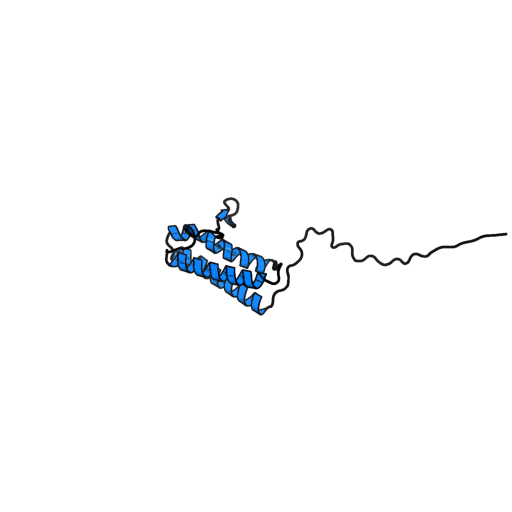34 -8.449 1.00 95.50 81 ALA A CA 1
ATOM 585 C C . ALA A 1 81 ? 11.884 4.530 -8.515 1.00 95.50 81 ALA A C 1
ATOM 587 O O . ALA A 1 81 ? 12.593 5.391 -9.032 1.00 95.50 81 ALA A O 1
ATOM 588 N N . HIS A 1 82 ? 12.375 3.414 -7.979 1.00 92.75 82 HIS A N 1
ATOM 589 C CA . HIS A 1 82 ? 13.805 3.123 -7.888 1.00 92.75 82 HIS A CA 1
ATOM 590 C C . HIS A 1 82 ? 14.274 2.035 -8.863 1.00 92.75 82 HIS A C 1
ATOM 592 O O . HIS A 1 82 ? 15.448 1.681 -8.856 1.00 92.75 82 HIS A O 1
ATOM 598 N N . ASP A 1 83 ? 13.383 1.524 -9.722 1.00 92.00 83 ASP A N 1
ATOM 599 C CA . ASP A 1 83 ? 13.673 0.419 -10.646 1.00 92.00 83 ASP A CA 1
ATOM 600 C C . ASP A 1 83 ? 14.265 -0.809 -9.929 1.00 92.00 83 ASP A C 1
ATOM 602 O O . ASP A 1 83 ? 15.216 -1.437 -10.392 1.00 92.00 83 ASP A O 1
ATOM 606 N N . GLU A 1 84 ? 13.689 -1.158 -8.776 1.00 92.56 84 GLU A N 1
ATOM 607 C CA . GLU A 1 84 ? 14.232 -2.156 -7.845 1.00 92.56 84 GLU A CA 1
ATOM 608 C C . GLU A 1 84 ? 13.603 -3.552 -7.995 1.00 92.56 84 GLU A C 1
ATOM 610 O O . GLU A 1 84 ? 13.658 -4.352 -7.065 1.00 92.56 84 GLU A O 1
ATOM 615 N N . PHE A 1 85 ? 13.016 -3.895 -9.144 1.00 94.81 85 PHE A N 1
ATOM 616 C CA . PHE A 1 85 ? 12.518 -5.257 -9.383 1.00 94.81 85 PHE A CA 1
ATOM 617 C C . PHE A 1 85 ? 13.701 -6.241 -9.403 1.00 94.81 85 PHE A C 1
ATOM 619 O O . PHE A 1 85 ? 14.535 -6.177 -10.296 1.00 94.81 85 PHE A O 1
ATOM 626 N N . GLN A 1 86 ? 13.813 -7.145 -8.433 1.00 91.62 86 GLN A N 1
ATOM 627 C CA . GLN A 1 86 ? 14.971 -8.040 -8.272 1.00 91.62 86 GLN A CA 1
ATOM 628 C C . GLN A 1 86 ? 14.735 -9.428 -8.873 1.00 91.62 86 GLN A C 1
ATOM 630 O O . GLN A 1 86 ? 15.673 -10.096 -9.309 1.00 91.62 86 GLN A O 1
ATOM 635 N N . HIS A 1 87 ? 13.480 -9.868 -8.910 1.00 93.75 87 HIS A N 1
ATOM 636 C CA . HIS A 1 87 ? 13.087 -11.200 -9.345 1.00 93.75 87 HIS A CA 1
ATOM 637 C C . HIS A 1 87 ? 12.047 -11.134 -10.460 1.00 93.75 87 HIS A C 1
ATOM 639 O O . HIS A 1 87 ? 11.247 -10.204 -10.566 1.00 93.75 87 HIS A O 1
ATOM 645 N N . THR A 1 88 ? 12.006 -12.177 -11.287 1.00 91.00 88 THR A N 1
ATOM 646 C CA . THR A 1 88 ? 11.068 -12.274 -12.416 1.00 91.00 88 THR A CA 1
ATOM 647 C C . THR A 1 88 ? 9.600 -12.300 -11.980 1.00 91.00 88 THR A C 1
ATOM 649 O O . THR A 1 88 ? 8.721 -11.947 -12.765 1.00 91.00 88 THR A O 1
ATOM 652 N N . ASN A 1 89 ? 9.315 -12.688 -10.734 1.00 95.56 89 ASN A N 1
ATOM 653 C CA . ASN A 1 89 ? 7.971 -12.713 -10.161 1.00 95.56 89 ASN A CA 1
ATOM 654 C C . ASN A 1 89 ? 7.563 -11.405 -9.462 1.00 95.56 89 ASN A C 1
ATOM 656 O O . ASN A 1 89 ? 6.400 -11.283 -9.081 1.00 95.56 89 ASN A O 1
ATOM 660 N N . ASP A 1 90 ? 8.448 -10.414 -9.325 1.00 97.12 90 ASP A N 1
ATOM 661 C CA . ASP A 1 90 ? 8.148 -9.191 -8.565 1.00 97.12 90 ASP A CA 1
ATOM 662 C C . ASP A 1 90 ? 7.005 -8.373 -9.180 1.00 97.12 90 ASP A C 1
ATOM 664 O O . ASP A 1 90 ? 6.222 -7.763 -8.456 1.00 97.12 90 ASP A O 1
ATOM 668 N N . VAL A 1 91 ? 6.822 -8.426 -10.504 1.00 98.06 91 VAL A N 1
ATOM 669 C CA . VAL A 1 91 ? 5.655 -7.818 -11.167 1.00 98.06 91 VAL A CA 1
ATOM 670 C C . VAL A 1 91 ? 4.351 -8.467 -10.687 1.00 98.06 91 VAL A C 1
ATOM 672 O O . VAL A 1 91 ? 3.368 -7.775 -10.421 1.00 98.06 91 VAL A O 1
ATOM 675 N N . ALA A 1 92 ? 4.324 -9.795 -10.548 1.00 98.38 92 ALA A N 1
ATOM 676 C CA . ALA A 1 92 ? 3.150 -10.503 -10.042 1.00 98.38 92 ALA A CA 1
ATOM 677 C C . ALA A 1 92 ? 2.903 -10.173 -8.563 1.00 98.38 92 ALA A C 1
ATOM 679 O O . ALA A 1 92 ? 1.764 -9.899 -8.182 1.00 98.38 92 ALA A O 1
ATOM 680 N N . THR A 1 93 ? 3.966 -10.112 -7.758 1.00 98.25 93 THR A N 1
ATOM 681 C CA . THR A 1 93 ? 3.904 -9.677 -6.357 1.00 98.25 93 THR A CA 1
ATOM 682 C C . THR A 1 93 ? 3.349 -8.255 -6.242 1.00 98.25 93 THR A C 1
ATOM 684 O O . THR A 1 93 ? 2.426 -8.017 -5.467 1.00 98.25 93 THR A O 1
ATOM 687 N N . ALA A 1 94 ? 3.825 -7.309 -7.056 1.00 98.44 94 ALA A N 1
ATOM 688 C CA . ALA A 1 94 ? 3.346 -5.928 -7.057 1.00 98.44 94 ALA A CA 1
ATOM 689 C C . ALA A 1 94 ? 1.846 -5.832 -7.387 1.00 98.44 94 ALA A C 1
ATOM 691 O O . ALA A 1 94 ? 1.105 -5.115 -6.710 1.00 98.44 94 ALA A O 1
ATOM 692 N N . ARG A 1 95 ? 1.364 -6.616 -8.363 1.00 98.69 95 ARG A N 1
ATOM 693 C CA . ARG A 1 95 ? -0.075 -6.722 -8.666 1.00 98.69 95 ARG A CA 1
ATOM 694 C C . ARG A 1 95 ? -0.875 -7.249 -7.473 1.00 98.69 95 ARG A C 1
ATOM 696 O O . ARG A 1 95 ? -1.928 -6.698 -7.156 1.00 98.69 95 ARG A O 1
ATOM 703 N N . GLN A 1 96 ? -0.379 -8.284 -6.794 1.00 98.62 96 GLN A N 1
ATOM 704 C CA . GLN A 1 96 ? -1.029 -8.844 -5.603 1.00 98.62 96 GLN A CA 1
ATOM 705 C C . GLN A 1 96 ? -1.086 -7.836 -4.449 1.00 98.62 96 GLN A C 1
ATOM 707 O O . GLN A 1 96 ? -2.122 -7.716 -3.795 1.00 98.62 96 GLN A O 1
ATOM 712 N N . LEU A 1 97 ? -0.011 -7.074 -4.228 1.00 98.62 97 LEU A N 1
ATOM 713 C CA . LEU A 1 97 ? 0.036 -6.023 -3.210 1.00 98.62 97 LEU A CA 1
ATOM 714 C C . LEU A 1 97 ? -0.971 -4.907 -3.502 1.00 98.62 97 LEU A C 1
ATOM 716 O O . LEU A 1 97 ? -1.709 -4.512 -2.599 1.00 98.62 97 LEU A O 1
ATOM 720 N N . LEU A 1 98 ? -1.067 -4.445 -4.756 1.00 98.88 98 LEU A N 1
ATOM 721 C CA . LEU A 1 98 ? -2.088 -3.473 -5.160 1.00 98.88 98 LEU A CA 1
ATOM 722 C C . LEU A 1 98 ? -3.501 -4.020 -4.940 1.00 98.88 98 LEU A C 1
ATOM 724 O O . LEU A 1 98 ? -4.338 -3.330 -4.359 1.00 98.88 98 LEU A O 1
ATOM 728 N N . ALA A 1 99 ? -3.771 -5.256 -5.367 1.00 98.81 99 ALA A N 1
ATOM 729 C CA . ALA A 1 99 ? -5.078 -5.886 -5.196 1.00 98.81 99 ALA A CA 1
ATOM 730 C C . ALA A 1 99 ? -5.476 -5.984 -3.714 1.00 98.81 99 ALA A C 1
ATOM 732 O O . ALA A 1 99 ? -6.589 -5.604 -3.344 1.00 98.81 99 ALA A O 1
ATOM 733 N N . LEU A 1 100 ? -4.550 -6.419 -2.853 1.00 98.62 100 LEU A N 1
ATOM 734 C CA . LEU A 1 100 ? -4.765 -6.472 -1.408 1.00 98.62 100 LEU A CA 1
ATOM 735 C C . LEU A 1 100 ? -5.017 -5.076 -0.826 1.00 98.62 100 LEU A C 1
ATOM 737 O O . LEU A 1 100 ? -5.920 -4.902 -0.009 1.00 98.62 100 LEU A O 1
ATOM 741 N N . ALA A 1 101 ? -4.255 -4.070 -1.250 1.00 98.62 101 ALA A N 1
ATOM 742 C CA . ALA A 1 101 ? -4.418 -2.708 -0.764 1.00 98.62 101 ALA A CA 1
ATOM 743 C C . ALA A 1 101 ? -5.772 -2.102 -1.165 1.00 98.62 101 ALA A C 1
ATOM 745 O O . ALA A 1 101 ? -6.423 -1.475 -0.330 1.00 98.62 101 ALA A O 1
ATOM 746 N N . PHE A 1 102 ? -6.245 -2.343 -2.393 1.00 98.81 102 PHE A N 1
ATOM 747 C CA . PHE A 1 102 ? -7.592 -1.946 -2.815 1.00 98.81 102 PHE A CA 1
ATOM 748 C C . PHE A 1 102 ? -8.681 -2.640 -1.993 1.00 98.81 102 PHE A C 1
ATOM 750 O O . PHE A 1 102 ? -9.619 -1.977 -1.548 1.00 98.81 102 PHE A O 1
ATOM 757 N N . ALA A 1 103 ? -8.546 -3.946 -1.741 1.00 98.56 103 ALA A N 1
ATOM 758 C CA . ALA A 1 103 ? -9.489 -4.682 -0.902 1.00 98.56 103 ALA A CA 1
ATOM 759 C C . ALA A 1 103 ? -9.544 -4.096 0.518 1.00 98.56 103 ALA A C 1
ATOM 761 O O . ALA A 1 103 ? -10.621 -3.782 1.024 1.00 98.56 103 ALA A O 1
ATOM 762 N N . ARG A 1 104 ? -8.380 -3.841 1.128 1.00 98.38 104 ARG A N 1
ATOM 763 C CA . ARG A 1 104 ? -8.309 -3.221 2.455 1.00 98.38 104 ARG A CA 1
ATOM 764 C C . ARG A 1 104 ? -8.888 -1.808 2.470 1.00 98.38 104 ARG A C 1
ATOM 766 O O . ARG A 1 104 ? -9.632 -1.474 3.385 1.00 98.38 104 ARG A O 1
ATOM 773 N N . ALA A 1 105 ? -8.604 -0.987 1.459 1.00 98.38 105 ALA A N 1
ATOM 774 C CA . ALA A 1 105 ? -9.183 0.350 1.337 1.00 98.38 105 ALA A CA 1
ATOM 775 C C . ALA A 1 105 ? -10.721 0.300 1.270 1.00 98.38 105 ALA A C 1
ATOM 777 O O . ALA A 1 105 ? -11.398 1.078 1.946 1.00 98.38 105 ALA A O 1
ATOM 778 N N . ALA A 1 106 ? -11.280 -0.649 0.515 1.00 98.25 106 ALA A N 1
ATOM 779 C CA . ALA A 1 106 ? -12.721 -0.866 0.450 1.00 98.25 106 ALA A CA 1
ATOM 780 C C . ALA A 1 106 ? -13.307 -1.294 1.808 1.00 98.25 106 ALA A C 1
ATOM 782 O O . ALA A 1 106 ? -14.329 -0.753 2.234 1.00 98.25 106 ALA A O 1
ATOM 783 N N . GLU A 1 107 ? -12.647 -2.200 2.529 1.00 98.12 107 GLU A N 1
ATOM 784 C CA . GLU A 1 107 ? -13.071 -2.615 3.871 1.00 98.12 107 GLU A CA 1
ATOM 785 C C . GLU A 1 107 ? -12.990 -1.477 4.904 1.00 98.12 107 GLU A C 1
ATOM 787 O O . GLU A 1 107 ? -13.891 -1.354 5.740 1.00 98.12 107 GLU A O 1
ATOM 792 N N . LEU A 1 108 ? -11.967 -0.608 4.830 1.00 98.06 108 LEU A N 1
ATOM 793 C CA . LEU A 1 108 ? -11.876 0.593 5.673 1.00 98.06 108 LEU A CA 1
ATOM 794 C C . LEU A 1 108 ? -13.041 1.541 5.414 1.00 98.06 108 LEU A C 1
ATOM 796 O O . LEU A 1 108 ? -13.647 2.037 6.364 1.00 98.06 108 LEU A O 1
ATOM 800 N N . ARG A 1 109 ? -13.385 1.764 4.142 1.00 97.25 109 ARG A N 1
ATOM 801 C CA . ARG A 1 109 ? -14.543 2.582 3.767 1.00 97.25 109 ARG A CA 1
ATOM 802 C C . ARG A 1 109 ? -15.853 1.979 4.268 1.00 97.25 109 ARG A C 1
ATOM 804 O O . ARG A 1 109 ? -16.730 2.711 4.708 1.00 97.25 109 ARG A O 1
ATOM 811 N N . ALA A 1 110 ? -15.970 0.654 4.233 1.00 96.56 110 ALA A N 1
ATOM 812 C CA . ALA A 1 110 ? -17.130 -0.072 4.739 1.00 96.56 110 ALA A CA 1
ATOM 813 C C . ALA A 1 110 ? -17.166 -0.199 6.274 1.00 96.56 110 ALA A C 1
ATOM 815 O O . ALA A 1 110 ? -18.137 -0.734 6.809 1.00 96.56 110 ALA A O 1
ATOM 816 N N . GLY A 1 111 ? -16.117 0.232 6.985 1.00 96.75 111 GLY A N 1
ATOM 817 C CA . GLY A 1 111 ? -16.019 0.119 8.441 1.00 96.75 111 GLY A CA 1
ATOM 818 C C . GLY A 1 111 ? -15.889 -1.316 8.962 1.00 96.75 111 GLY A C 1
ATOM 819 O O . GLY A 1 111 ? -16.155 -1.555 10.137 1.00 96.75 111 GLY A O 1
ATOM 820 N N . ARG A 1 112 ? -15.509 -2.282 8.114 1.00 96.62 112 ARG A N 1
ATOM 821 C CA . ARG A 1 112 ? -15.444 -3.715 8.462 1.00 96.62 112 ARG A CA 1
ATOM 822 C C . ARG A 1 112 ? -14.114 -4.351 8.025 1.00 96.62 112 ARG A C 1
ATOM 824 O O . ARG A 1 112 ? -14.131 -5.231 7.168 1.00 96.62 112 ARG A O 1
ATOM 831 N N . PRO A 1 113 ? -12.971 -3.899 8.576 1.00 97.25 113 PRO A N 1
ATOM 832 C CA . PRO A 1 113 ? -11.665 -4.477 8.271 1.00 97.25 113 PRO A CA 1
ATOM 833 C C . PRO A 1 113 ? -11.574 -5.919 8.780 1.00 97.25 113 PRO A C 1
ATOM 835 O O . PRO A 1 113 ? -11.833 -6.185 9.953 1.00 97.25 113 PRO A O 1
ATOM 838 N N . SER A 1 114 ? -11.186 -6.840 7.904 1.00 96.31 114 SER A N 1
ATOM 839 C CA . SER A 1 114 ? -11.115 -8.278 8.183 1.00 96.31 114 SER A CA 1
ATOM 840 C C . SER A 1 114 ? -9.763 -8.721 8.757 1.00 96.31 114 SER A C 1
ATOM 842 O O . SER A 1 114 ? -9.685 -9.691 9.506 1.00 96.31 114 SER A O 1
ATOM 844 N N . TRP A 1 115 ? -8.682 -8.001 8.447 1.00 97.06 115 TRP A N 1
ATOM 845 C CA . TRP A 1 115 ? -7.318 -8.396 8.817 1.00 97.06 115 TRP A CA 1
ATOM 846 C C . TRP A 1 115 ? -6.889 -8.163 10.278 1.00 97.06 115 TRP A C 1
ATOM 848 O O . TRP A 1 115 ? -5.967 -8.862 10.697 1.00 97.06 115 TRP A O 1
ATOM 858 N N . PRO A 1 116 ? -7.471 -7.251 11.088 1.00 96.00 116 PRO A N 1
ATOM 859 C CA . PRO A 1 116 ? -7.037 -7.083 12.480 1.00 96.00 116 PRO A CA 1
ATOM 860 C C . PRO A 1 116 ? -7.220 -8.336 13.343 1.00 96.00 116 PRO A C 1
ATOM 862 O O . PRO A 1 116 ? -6.509 -8.500 14.330 1.00 96.00 116 PRO A O 1
ATOM 865 N N . THR A 1 117 ? -8.160 -9.209 12.973 1.00 95.31 117 THR A N 1
ATOM 866 C CA . THR A 1 117 ? -8.437 -10.487 13.644 1.00 95.31 117 THR A CA 1
ATOM 867 C C . THR A 1 117 ? -7.943 -11.695 12.847 1.00 95.31 117 THR A C 1
ATOM 869 O O . THR A 1 117 ? -8.131 -12.831 13.283 1.00 95.31 117 THR A O 1
ATOM 872 N N . ALA A 1 118 ? -7.317 -11.475 11.688 1.00 95.81 118 ALA A N 1
ATOM 873 C CA . ALA A 1 118 ? -6.773 -12.552 10.877 1.00 95.81 118 ALA A CA 1
ATOM 874 C C . ALA A 1 118 ? -5.526 -13.157 11.536 1.00 95.81 118 ALA A C 1
ATOM 876 O O . ALA A 1 118 ? -4.702 -12.461 12.129 1.00 95.81 118 ALA A O 1
ATOM 877 N N . THR A 1 119 ? -5.377 -14.471 11.399 1.00 95.00 119 THR A N 1
ATOM 878 C CA . THR A 1 119 ? -4.221 -15.227 11.890 1.00 95.00 119 THR A CA 1
ATOM 879 C C . THR A 1 119 ? -3.245 -15.538 10.758 1.00 95.00 119 THR A C 1
ATOM 881 O O . THR A 1 119 ? -3.652 -15.666 9.605 1.00 95.00 119 THR A O 1
ATOM 884 N N . GLY A 1 120 ? -1.971 -15.751 11.093 1.00 94.00 120 GLY A N 1
ATOM 885 C CA . GLY A 1 120 ? -0.922 -16.098 10.129 1.00 94.00 120 GLY A CA 1
ATOM 886 C C . GLY A 1 120 ? -0.096 -14.888 9.690 1.00 94.00 120 GLY A C 1
ATOM 887 O O . GLY A 1 120 ? 0.044 -13.920 10.435 1.00 94.00 120 GLY A O 1
ATOM 888 N N . LEU A 1 121 ? 0.483 -14.957 8.489 1.00 93.12 121 LEU A N 1
ATOM 889 C CA . LEU A 1 121 ? 1.307 -13.881 7.936 1.00 93.12 121 LEU A CA 1
ATOM 890 C C . LEU A 1 121 ? 0.416 -12.747 7.420 1.00 93.12 121 LEU A C 1
ATOM 892 O O . LEU A 1 121 ? -0.113 -12.803 6.312 1.00 93.12 121 LEU A O 1
ATOM 896 N N . VAL A 1 122 ? 0.258 -11.712 8.242 1.00 95.69 122 VAL A N 1
ATOM 897 C CA . VAL A 1 122 ? -0.536 -10.524 7.922 1.00 95.69 122 VAL A CA 1
ATOM 898 C C . VAL A 1 122 ? 0.380 -9.309 7.916 1.00 95.69 122 VAL A C 1
ATOM 900 O O . VAL A 1 122 ? 0.887 -8.908 8.960 1.00 95.69 122 VAL A O 1
ATOM 903 N N . VAL A 1 123 ? 0.561 -8.690 6.748 1.00 95.38 123 VAL A N 1
ATOM 904 C CA . VAL A 1 123 ? 1.300 -7.423 6.639 1.00 95.38 123 VAL A CA 1
ATOM 905 C C . VAL A 1 123 ? 0.546 -6.338 7.404 1.00 95.38 123 VAL A C 1
ATOM 907 O O . VAL A 1 123 ? -0.657 -6.141 7.177 1.00 95.38 123 VAL A O 1
ATOM 910 N N . ARG A 1 124 ? 1.256 -5.637 8.286 1.00 96.62 124 ARG A N 1
ATOM 911 C CA . ARG A 1 124 ? 0.786 -4.468 9.034 1.00 96.62 124 ARG A CA 1
ATOM 912 C C . ARG A 1 124 ? 1.639 -3.266 8.657 1.00 96.62 124 ARG A C 1
ATOM 914 O O . ARG A 1 124 ? 2.667 -3.426 8.017 1.00 96.62 124 ARG A O 1
ATOM 921 N N . GLY A 1 125 ? 1.154 -2.078 8.970 1.00 96.62 125 GLY A N 1
ATOM 922 C CA . GLY A 1 125 ? 1.855 -0.829 8.768 1.00 96.62 125 GLY A CA 1
ATOM 923 C C . GLY A 1 125 ? 1.882 -0.014 10.053 1.00 96.62 125 GLY A C 1
ATOM 924 O O . GLY A 1 125 ? 0.922 0.010 10.824 1.00 96.62 125 GLY A O 1
ATOM 925 N N . PHE A 1 126 ? 2.970 0.711 10.258 1.00 96.25 126 PHE A N 1
ATOM 926 C CA . PHE A 1 126 ? 3.142 1.669 11.340 1.00 96.25 126 PHE A CA 1
ATOM 927 C C . PHE A 1 126 ? 3.693 2.987 10.789 1.00 96.25 126 PHE A C 1
ATOM 929 O O . PHE A 1 126 ? 4.436 2.998 9.811 1.00 96.25 126 PHE A O 1
ATOM 936 N N . VAL A 1 127 ? 3.322 4.109 11.410 1.00 97.00 127 VAL A N 1
ATOM 937 C CA . VAL A 1 127 ? 3.870 5.430 11.070 1.00 97.00 127 VAL A CA 1
ATOM 938 C C . VAL A 1 127 ? 5.022 5.738 12.016 1.00 97.00 127 VAL A C 1
ATOM 940 O O . VAL A 1 127 ? 4.815 5.940 13.213 1.00 97.00 127 VAL A O 1
ATOM 943 N N . SER A 1 128 ? 6.234 5.797 11.473 1.00 96.44 128 SER A N 1
ATOM 944 C CA . SER A 1 128 ? 7.440 6.189 12.195 1.00 96.44 128 SER A CA 1
ATOM 945 C C . SER A 1 128 ? 7.267 7.558 12.855 1.00 96.44 128 SER A C 1
ATOM 947 O O . SER A 1 128 ? 6.859 8.532 12.224 1.00 96.44 128 SER A O 1
ATOM 949 N N . ARG A 1 129 ? 7.624 7.649 14.142 1.00 96.06 129 ARG A N 1
ATOM 950 C CA . ARG A 1 129 ? 7.593 8.915 14.896 1.00 96.06 129 ARG A CA 1
ATOM 951 C C . ARG A 1 129 ? 8.766 9.837 14.563 1.00 96.06 129 ARG A C 1
ATOM 953 O O . ARG A 1 129 ? 8.734 10.999 14.945 1.00 96.06 129 ARG A O 1
ATOM 960 N N . ILE A 1 130 ? 9.803 9.303 13.917 1.00 96.06 130 ILE A N 1
ATOM 961 C CA . ILE A 1 130 ? 11.034 10.038 13.616 1.00 96.06 130 ILE A CA 1
ATOM 962 C C . ILE A 1 130 ? 10.830 10.911 12.376 1.00 96.06 130 ILE A C 1
ATOM 964 O O . ILE A 1 130 ? 11.205 12.077 12.379 1.00 96.06 130 ILE A O 1
ATOM 968 N N . ASP A 1 131 ? 10.219 10.350 11.333 1.00 95.38 131 ASP A N 1
ATOM 969 C CA . ASP A 1 131 ? 10.157 10.958 9.999 1.00 95.38 131 ASP A CA 1
ATOM 970 C C . ASP A 1 131 ? 8.770 10.880 9.338 1.00 95.38 131 ASP A C 1
ATOM 972 O O . ASP A 1 131 ? 8.591 11.339 8.213 1.00 95.38 131 ASP A O 1
ATOM 976 N N . GLY A 1 132 ? 7.773 10.295 10.010 1.00 94.31 132 GLY A N 1
ATOM 977 C CA . GLY A 1 132 ? 6.423 10.134 9.467 1.00 94.31 132 GLY A CA 1
ATOM 978 C C . GLY A 1 132 ? 6.307 9.083 8.359 1.00 94.31 132 GLY A C 1
ATOM 979 O O . GLY A 1 132 ? 5.239 8.958 7.755 1.00 94.31 132 GLY A O 1
ATOM 980 N N . SER A 1 133 ? 7.370 8.319 8.080 1.00 93.94 133 SER A N 1
ATOM 981 C CA . S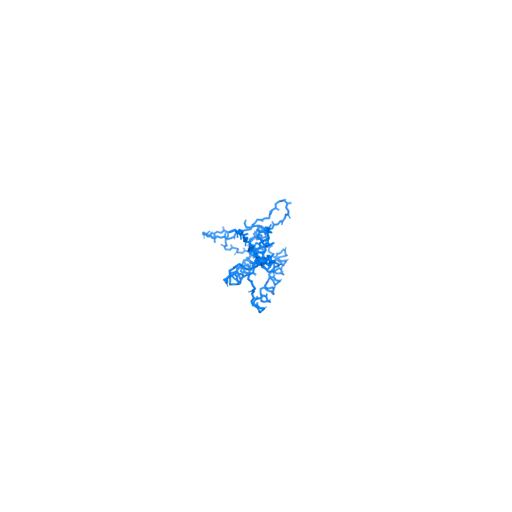ER A 1 133 ? 7.332 7.261 7.070 1.00 93.94 133 SER A CA 1
ATOM 982 C C . SER A 1 133 ? 6.399 6.122 7.489 1.00 93.94 133 SER A C 1
ATOM 984 O O . SER A 1 133 ? 6.286 5.785 8.668 1.00 93.94 133 SER A O 1
ATOM 986 N N . VAL A 1 134 ? 5.722 5.513 6.514 1.00 96.62 134 VAL A N 1
ATOM 987 C CA . VAL A 1 134 ? 4.969 4.273 6.737 1.00 96.62 134 VAL A CA 1
ATOM 988 C C . VAL A 1 134 ? 5.909 3.090 6.543 1.00 96.62 134 VAL A C 1
ATOM 990 O O . VAL A 1 134 ? 6.560 2.993 5.502 1.00 96.62 134 VAL A O 1
ATOM 993 N N . GLN A 1 135 ? 5.962 2.201 7.529 1.00 94.25 135 GLN A N 1
ATOM 994 C CA . GLN A 1 135 ? 6.853 1.041 7.577 1.00 94.25 135 GLN A CA 1
ATOM 995 C C . GLN A 1 135 ? 6.054 -0.238 7.860 1.00 94.25 135 GLN A C 1
ATOM 997 O O . GLN A 1 135 ? 5.001 -0.129 8.493 1.00 94.25 135 GLN A O 1
ATOM 1002 N N . PRO A 1 136 ? 6.503 -1.410 7.374 1.00 90.94 136 PRO A N 1
ATOM 1003 C CA . PRO A 1 136 ? 5.919 -2.702 7.732 1.00 90.94 136 PRO A CA 1
ATOM 1004 C C . PRO A 1 136 ? 6.180 -3.107 9.187 1.00 90.94 136 PRO A C 1
ATOM 1006 O O . PRO A 1 136 ? 7.219 -2.688 9.743 1.00 90.94 136 PRO A O 1
#

Secondary structure (DSSP, 8-state):
------------------SSSS--PPPPPPPPPHHHHHHHHHHHHHHHHHHHHHHHHS-HHHHTTTHHHHHHHHHHHHHHHHT---STTHHHHHHHHHHHHHHHHHHHHTT--SGGG--SS----EE-TTT--EE-

pLDDT: mean 87.3, std 18.09, range [41.25, 98.88]

Foldseek 3Di:
DDDDDDDDDDPPPPPPPDDPPPDPDPDQADDDDPVLLVVLVVLLVVLVVLLVCLVPQFDPVLVVQSLLLVQLSCVSVVCSVRNHHHDPCVSVVNVVSSVVSVVSSVCRNVNHGDQVPDDDDRRGWDQDPVPRDIDD

Radius of gyration: 25.88 Å; chains: 1; bounding box: 100×29×41 Å

Sequence (136 aa):
MRSRIPLVAIAVMSLHWMAAALSNEPARGLGIPADARAELEAGAVRLETEISGLGRTASPGSLALLPDVRVLHRAVASVLAHDEFQHTNDVATARQLLALAFARAAELRAGRPSWPTATGLVVRGFVSRIDGSVQP